Protein AF-A0A0P7BNE4-F1 (afdb_monomer_lite)

Foldseek 3Di:
DDDPDPPLRVCCVPVVVVQQVVCVPPPQKGKDFCQVWFQDPVPPPPDPDDDPPPPRGDAGIFTWGRDDPVVLVVQQVVLVPDDDQSAPDRTVPPRRNRTDTPDGDHDDDPPPPDPPDPVRVVVVVDDD

Secondary structure (DSSP, 8-state):
------HHHHHHHHHHHHHHHHHTTSTTEEEEE-TT-B--GGGSPP--SS------B--SEEEEE---HHHHHHHHHHHHTSSSS--SSS--SGGGGTS-EEEEE------------HHHHHHHH---

Radius of gyration: 20.77 Å; chains: 1; bounding box: 32×65×49 Å

Structure (mmCIF, N/CA/C/O backbone):
data_AF-A0A0P7BNE4-F1
#
_entry.id   AF-A0A0P7BNE4-F1
#
loop_
_atom_site.group_PDB
_atom_site.id
_atom_site.type_symbol
_atom_site.label_atom_id
_atom_site.label_alt_id
_atom_site.label_comp_id
_atom_site.label_asym_id
_atom_site.label_entity_id
_atom_site.label_seq_id
_atom_site.pdbx_PDB_ins_code
_atom_site.Cartn_x
_atom_site.Cartn_y
_atom_site.Cartn_z
_atom_site.occupancy
_atom_site.B_iso_or_equiv
_atom_site.auth_seq_id
_atom_site.auth_comp_id
_atom_site.auth_asym_id
_atom_site.auth_atom_id
_atom_site.pdbx_PDB_model_num
ATOM 1 N N . MET A 1 1 ? 14.366 3.552 33.152 1.00 34.12 1 MET A N 1
ATOM 2 C CA . MET A 1 1 ? 15.043 3.967 31.905 1.00 34.12 1 MET A CA 1
ATOM 3 C C . MET A 1 1 ? 13.961 4.187 30.856 1.00 34.12 1 MET A C 1
ATOM 5 O O . MET A 1 1 ? 13.397 3.209 30.394 1.00 34.12 1 MET A O 1
ATOM 9 N N . ASN A 1 2 ? 13.596 5.440 30.562 1.00 42.53 2 ASN A N 1
ATOM 10 C CA . ASN A 1 2 ? 12.604 5.762 29.529 1.00 42.53 2 ASN A CA 1
ATOM 11 C C . ASN A 1 2 ? 13.344 6.051 28.228 1.00 42.53 2 ASN A C 1
ATOM 13 O O . ASN A 1 2 ? 13.772 7.179 27.996 1.00 42.53 2 ASN A O 1
ATOM 17 N N . THR A 1 3 ? 13.536 5.030 27.400 1.00 43.75 3 THR A N 1
ATOM 18 C CA . THR A 1 3 ? 14.011 5.240 26.032 1.00 43.75 3 THR A CA 1
ATOM 19 C C . THR A 1 3 ? 12.909 5.995 25.285 1.00 43.75 3 THR A C 1
ATOM 21 O O . THR A 1 3 ? 11.780 5.495 25.250 1.00 43.75 3 THR A O 1
ATOM 24 N N . PRO A 1 4 ? 13.166 7.194 24.732 1.00 54.72 4 PRO A N 1
ATOM 25 C CA . PRO A 1 4 ? 12.167 7.884 23.932 1.00 54.72 4 PRO A CA 1
ATOM 26 C C . PRO A 1 4 ? 11.827 6.984 22.744 1.00 54.72 4 PRO A C 1
ATOM 28 O O . PRO A 1 4 ? 12.683 6.639 21.931 1.00 54.72 4 PRO A O 1
ATOM 31 N N . ARG A 1 5 ? 10.578 6.522 22.701 1.00 60.03 5 ARG A N 1
ATOM 32 C CA . ARG A 1 5 ? 10.052 5.746 21.580 1.00 60.03 5 ARG A CA 1
ATOM 33 C C . ARG A 1 5 ? 10.140 6.623 20.324 1.00 60.03 5 ARG A C 1
ATOM 35 O O . ARG A 1 5 ? 9.799 7.801 20.396 1.00 60.03 5 ARG A O 1
ATOM 42 N N . SER A 1 6 ? 10.601 6.068 19.198 1.00 76.56 6 SER A N 1
ATOM 43 C CA . SER A 1 6 ? 10.639 6.819 17.935 1.00 76.56 6 SER A CA 1
ATOM 44 C C . SER A 1 6 ? 9.225 7.274 17.548 1.00 76.56 6 SER A C 1
ATOM 46 O O . SER A 1 6 ? 8.259 6.560 17.830 1.00 76.56 6 SER A O 1
ATOM 48 N N . GLU A 1 7 ? 9.092 8.442 16.916 1.00 73.50 7 GLU A N 1
ATOM 49 C CA . GLU A 1 7 ? 7.798 8.985 16.472 1.00 73.50 7 GLU A CA 1
ATOM 50 C C . GLU A 1 7 ? 7.016 7.960 15.639 1.00 73.50 7 GLU A C 1
ATOM 52 O O . GLU A 1 7 ? 5.850 7.709 15.917 1.00 73.50 7 GLU A O 1
ATOM 57 N N . ALA A 1 8 ? 7.687 7.256 14.722 1.00 74.88 8 ALA A N 1
ATOM 58 C CA . ALA A 1 8 ? 7.082 6.187 13.929 1.00 74.88 8 ALA A CA 1
ATOM 59 C C . ALA A 1 8 ? 6.517 5.049 14.797 1.00 74.88 8 ALA A C 1
ATOM 61 O O . ALA A 1 8 ? 5.408 4.580 14.563 1.00 74.88 8 ALA A O 1
ATOM 62 N N . THR A 1 9 ? 7.240 4.623 15.838 1.00 82.25 9 THR A N 1
ATOM 63 C CA . THR A 1 9 ? 6.774 3.574 16.762 1.00 82.25 9 THR A CA 1
ATOM 64 C C . THR A 1 9 ? 5.632 4.061 17.664 1.00 82.25 9 THR A C 1
ATOM 66 O O . THR A 1 9 ? 4.820 3.259 18.130 1.00 82.25 9 THR A O 1
ATOM 69 N N . TRP A 1 10 ? 5.565 5.360 17.968 1.00 81.81 10 TRP A N 1
ATOM 70 C CA . TRP A 1 10 ? 4.435 5.939 18.697 1.00 81.81 10 TRP A CA 1
ATOM 71 C C . TRP A 1 10 ? 3.204 6.073 17.790 1.00 81.81 10 TRP A C 1
ATOM 73 O O . TRP A 1 10 ? 2.128 5.612 18.171 1.00 81.81 10 TRP A O 1
ATOM 83 N N . ASN A 1 11 ? 3.380 6.581 16.565 1.00 82.19 11 ASN A N 1
ATOM 84 C CA . ASN A 1 11 ? 2.333 6.656 15.547 1.00 82.19 11 ASN A CA 1
ATOM 85 C C . ASN A 1 11 ? 1.779 5.263 15.225 1.00 82.19 11 ASN A C 1
ATOM 87 O O . ASN A 1 11 ? 0.567 5.116 15.083 1.00 82.19 11 ASN A O 1
ATOM 91 N N . ASP A 1 12 ? 2.632 4.233 15.168 1.00 87.88 12 ASP A N 1
ATOM 92 C CA . ASP A 1 12 ? 2.200 2.839 15.000 1.00 87.88 12 ASP A CA 1
ATOM 93 C C . ASP A 1 12 ? 1.292 2.359 16.129 1.00 87.88 12 ASP A C 1
ATOM 95 O O . ASP A 1 12 ? 0.210 1.811 15.912 1.00 87.88 12 ASP A O 1
ATOM 99 N N . HIS A 1 13 ? 1.715 2.632 17.358 1.00 88.94 13 HIS A N 1
ATOM 100 C CA . HIS A 1 13 ? 1.005 2.196 18.548 1.00 88.94 13 HIS A CA 1
ATOM 101 C C . HIS A 1 13 ? -0.377 2.841 18.698 1.00 88.94 13 HIS A C 1
ATOM 103 O O . HIS A 1 13 ? -1.296 2.186 19.187 1.00 88.94 13 HIS A O 1
ATOM 109 N N . ILE A 1 14 ? -0.526 4.103 18.283 1.00 87.50 14 ILE A N 1
ATOM 110 C CA . ILE A 1 14 ? -1.782 4.852 18.404 1.00 87.50 14 ILE A CA 1
ATOM 111 C C . ILE A 1 14 ? -2.672 4.678 17.170 1.00 87.50 14 ILE A C 1
ATOM 113 O O . ILE A 1 14 ? -3.846 4.334 17.304 1.00 87.50 14 ILE A O 1
ATOM 117 N N . HIS A 1 15 ? -2.141 4.905 15.967 1.00 90.62 15 HIS A N 1
ATOM 118 C CA . HIS A 1 15 ? -2.949 4.944 14.744 1.00 90.62 15 HIS A CA 1
ATOM 119 C C . HIS A 1 15 ? -3.148 3.564 14.114 1.00 90.62 15 HIS A C 1
ATOM 121 O O . HIS A 1 15 ? -4.210 3.309 13.546 1.00 90.62 15 HIS A O 1
ATOM 127 N N . GLY A 1 16 ? -2.188 2.649 14.265 1.00 92.75 16 GLY A N 1
ATOM 128 C CA . GLY A 1 16 ? -2.237 1.323 13.652 1.00 92.75 16 GLY A CA 1
ATOM 129 C C . GLY A 1 16 ? -3.493 0.531 14.035 1.00 92.75 16 GLY A C 1
ATOM 130 O O . GLY A 1 16 ? -4.192 0.050 13.143 1.00 92.75 16 GLY A O 1
ATOM 131 N N . PRO A 1 17 ? -3.849 0.410 15.332 1.00 95.94 17 PRO A N 1
ATOM 132 C CA . PRO A 1 17 ? -5.077 -0.268 15.748 1.00 95.94 17 PRO A CA 1
ATOM 133 C C . PRO A 1 17 ? -6.354 0.374 15.194 1.00 95.94 17 PRO A C 1
ATOM 135 O O . PRO A 1 17 ? -7.250 -0.345 14.761 1.00 95.94 17 PRO A O 1
ATOM 138 N N . ALA A 1 18 ? -6.431 1.708 15.174 1.00 94.94 18 ALA A N 1
ATOM 139 C CA . ALA A 1 18 ? -7.601 2.423 14.666 1.00 94.94 18 ALA A CA 1
ATOM 140 C C . ALA A 1 18 ? -7.797 2.192 13.160 1.00 94.94 18 ALA A C 1
ATOM 142 O O . ALA A 1 18 ? -8.910 1.906 12.722 1.00 94.94 18 ALA A O 1
ATOM 143 N N . LEU A 1 19 ? -6.714 2.251 12.379 1.00 95.75 19 LEU A N 1
ATOM 144 C CA . LEU A 1 19 ? -6.756 2.003 10.938 1.00 95.75 19 LEU A CA 1
ATOM 145 C C . LEU A 1 19 ? -7.103 0.545 10.620 1.00 95.75 19 LEU A C 1
ATOM 147 O O . LEU A 1 19 ? -7.969 0.298 9.785 1.00 95.75 19 LEU A O 1
ATOM 151 N N . ARG A 1 20 ? -6.505 -0.419 11.335 1.00 95.69 20 ARG A N 1
ATOM 152 C CA . ARG A 1 20 ? -6.853 -1.844 11.198 1.00 95.69 20 ARG A CA 1
ATOM 153 C C . ARG A 1 20 ? -8.318 -2.117 11.541 1.00 95.69 20 ARG A C 1
ATOM 155 O O . ARG A 1 20 ? -8.966 -2.892 10.847 1.00 95.69 20 ARG A O 1
ATOM 162 N N . LEU A 1 21 ? -8.860 -1.460 12.568 1.00 96.94 21 LEU A N 1
ATOM 163 C CA . LEU A 1 21 ? -10.279 -1.568 12.905 1.00 96.94 21 LEU A CA 1
ATOM 164 C C . LEU A 1 21 ? -11.169 -0.979 11.801 1.00 96.94 21 LEU A C 1
ATOM 166 O O . LEU A 1 21 ? -12.158 -1.609 11.430 1.00 96.94 21 LEU A O 1
ATOM 170 N N . ALA A 1 22 ? -10.806 0.181 11.247 1.00 95.50 22 ALA A N 1
AT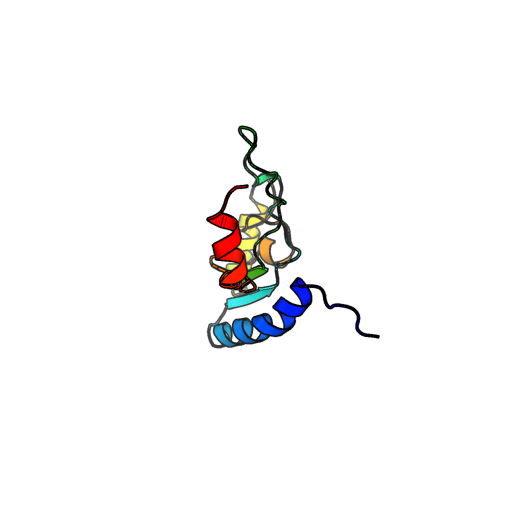OM 171 C CA . ALA A 1 22 ? -11.576 0.845 10.194 1.00 95.50 22 ALA A CA 1
ATOM 172 C C . ALA A 1 22 ? -11.725 -0.015 8.928 1.00 95.50 22 ALA A C 1
ATOM 174 O O . ALA A 1 22 ? -12.778 0.015 8.293 1.00 95.50 22 ALA A O 1
ATOM 175 N N . VAL A 1 23 ? -10.704 -0.808 8.588 1.00 96.31 23 VAL A N 1
ATOM 176 C CA . VAL A 1 23 ? -10.742 -1.712 7.424 1.00 96.31 23 VAL A CA 1
ATOM 177 C C . VAL A 1 23 ? -11.209 -3.131 7.757 1.00 96.31 23 VAL A C 1
ATOM 179 O O . VAL A 1 23 ? -11.466 -3.905 6.848 1.00 96.31 23 VAL A O 1
ATOM 182 N N . SER A 1 24 ? -11.386 -3.484 9.036 1.00 96.19 24 SER A N 1
ATOM 183 C CA . SER A 1 24 ? -11.686 -4.866 9.461 1.00 96.19 24 SER A CA 1
ATOM 184 C C . SER A 1 24 ? -12.964 -5.469 8.862 1.00 96.19 24 SER A C 1
ATOM 186 O O . SER A 1 24 ? -13.061 -6.685 8.720 1.00 96.19 24 SER A O 1
ATOM 188 N N . GLY A 1 25 ? -13.941 -4.629 8.509 1.00 94.94 25 GLY A N 1
ATOM 189 C CA . GLY A 1 25 ? -15.190 -5.039 7.862 1.00 94.94 25 GLY A CA 1
ATOM 190 C C . GLY A 1 25 ? -15.181 -4.921 6.338 1.00 94.94 25 GLY A C 1
ATOM 191 O O . GLY A 1 25 ? -16.216 -5.152 5.717 1.00 94.94 25 GLY A O 1
ATOM 192 N N . ILE A 1 26 ? -14.057 -4.526 5.737 1.00 95.50 26 ILE A N 1
ATOM 193 C CA . ILE A 1 26 ? -13.917 -4.310 4.298 1.00 95.50 26 ILE A CA 1
ATOM 194 C C . ILE A 1 26 ? -13.068 -5.457 3.742 1.00 95.50 26 ILE A C 1
ATOM 196 O O . ILE A 1 26 ? -11.854 -5.475 3.953 1.00 95.50 26 ILE A O 1
ATOM 200 N N . PRO A 1 27 ? -13.677 -6.437 3.048 1.00 93.94 27 PRO A N 1
ATOM 201 C CA . PRO A 1 27 ? -12.928 -7.537 2.460 1.00 93.94 27 PRO A CA 1
ATOM 202 C C . PRO A 1 27 ? -11.823 -7.019 1.540 1.00 93.94 27 PRO A C 1
ATOM 204 O O . PRO A 1 27 ? -12.025 -6.044 0.817 1.00 93.94 27 PRO A O 1
ATOM 207 N N . HIS A 1 28 ? -10.682 -7.710 1.538 1.00 95.50 28 HIS A N 1
ATOM 208 C CA . HIS A 1 28 ? -9.555 -7.420 0.648 1.00 95.50 28 HIS A CA 1
ATOM 209 C C . HIS A 1 28 ? -8.892 -6.053 0.863 1.00 95.50 28 HIS A C 1
ATOM 211 O O . HIS A 1 28 ? -8.207 -5.575 -0.036 1.00 95.50 28 HIS A O 1
ATOM 217 N N . VAL A 1 29 ? -9.060 -5.413 2.024 1.00 95.94 29 VAL A N 1
ATOM 218 C CA . VAL A 1 29 ? -8.358 -4.166 2.354 1.00 95.94 29 VAL A CA 1
ATOM 219 C C . VAL A 1 29 ? -7.592 -4.314 3.666 1.00 95.94 29 VAL A C 1
ATOM 221 O O . VAL A 1 29 ? -8.168 -4.629 4.705 1.00 95.94 29 VAL A O 1
ATOM 224 N N . GLY A 1 30 ? -6.288 -4.046 3.617 1.00 96.19 30 GLY A N 1
ATOM 225 C CA . GLY A 1 30 ? -5.397 -4.012 4.775 1.00 96.19 30 GLY A CA 1
ATOM 226 C C . GLY A 1 30 ? -4.915 -2.595 5.080 1.00 96.19 30 GLY A C 1
ATOM 227 O O . GLY A 1 30 ? -4.842 -1.753 4.192 1.00 96.19 30 GLY A O 1
ATOM 228 N N . ALA A 1 31 ? -4.568 -2.323 6.338 1.00 96.06 31 ALA A N 1
ATOM 229 C CA . ALA A 1 31 ? -3.883 -1.093 6.731 1.00 96.06 31 ALA A CA 1
ATOM 230 C C . ALA A 1 31 ? -2.427 -1.416 7.079 1.00 96.06 31 ALA A C 1
ATOM 232 O O . ALA A 1 31 ? -2.181 -2.143 8.045 1.00 96.06 31 ALA A O 1
ATOM 233 N N . GLU A 1 32 ? -1.486 -0.855 6.320 1.00 94.25 32 GLU A N 1
ATOM 234 C CA . GLU A 1 32 ? -0.056 -1.152 6.430 1.00 94.25 32 GLU A CA 1
ATOM 235 C C . GLU A 1 32 ? 0.733 0.072 6.895 1.00 94.25 32 GLU A C 1
ATOM 237 O O . GLU A 1 32 ? 0.530 1.184 6.397 1.00 94.25 32 GLU A O 1
ATOM 242 N N . ASN A 1 33 ? 1.648 -0.134 7.847 1.00 92.94 33 ASN A N 1
ATOM 243 C CA . ASN A 1 33 ? 2.598 0.892 8.268 1.00 92.94 33 ASN A CA 1
ATOM 244 C C . ASN A 1 33 ? 3.761 0.945 7.276 1.00 92.94 33 ASN A C 1
ATOM 246 O O . ASN A 1 33 ? 4.538 0.003 7.156 1.00 92.94 33 ASN A O 1
ATOM 250 N N . ILE A 1 34 ? 3.912 2.082 6.608 1.00 91.69 34 ILE A N 1
ATOM 251 C CA . ILE A 1 34 ? 4.910 2.294 5.555 1.00 91.69 34 ILE A CA 1
ATOM 252 C C . ILE A 1 34 ? 5.880 3.425 5.917 1.00 91.69 34 ILE A C 1
ATOM 254 O O . ILE A 1 34 ? 6.567 3.959 5.051 1.00 91.69 34 ILE A O 1
ATOM 258 N N . THR A 1 35 ? 6.001 3.767 7.205 1.00 88.12 35 THR A N 1
ATOM 259 C CA . THR A 1 35 ? 6.879 4.851 7.697 1.00 88.12 35 THR A CA 1
ATOM 260 C C . THR A 1 35 ? 8.352 4.690 7.306 1.00 88.12 35 THR A C 1
ATOM 262 O O . THR A 1 35 ? 9.081 5.680 7.239 1.00 88.12 35 THR A O 1
ATOM 265 N N . GLN A 1 36 ? 8.799 3.452 7.073 1.00 86.06 36 GLN A N 1
ATOM 266 C CA . GLN A 1 36 ? 10.164 3.114 6.645 1.00 86.06 36 GLN A CA 1
ATOM 267 C C . GLN A 1 36 ? 10.308 2.984 5.124 1.00 86.06 36 GLN A C 1
ATOM 269 O O . GLN A 1 36 ? 11.410 2.774 4.614 1.00 86.06 36 GLN A O 1
ATOM 274 N N . ALA A 1 37 ? 9.206 3.069 4.387 1.00 90.06 37 ALA A N 1
ATOM 275 C CA . ALA A 1 37 ? 9.229 2.983 2.946 1.00 90.06 37 ALA A CA 1
ATOM 276 C C . ALA A 1 37 ? 9.643 4.323 2.328 1.00 90.06 37 ALA A C 1
ATOM 278 O O . ALA A 1 37 ? 9.448 5.408 2.886 1.00 90.06 37 ALA A O 1
ATOM 279 N N . SER A 1 38 ? 10.224 4.237 1.137 1.00 90.75 38 SER A N 1
ATOM 280 C CA . SER A 1 38 ? 10.630 5.404 0.365 1.00 90.75 38 SER A CA 1
ATOM 281 C C . SER A 1 38 ? 10.177 5.295 -1.082 1.00 90.75 38 SER A C 1
ATOM 283 O O . SER A 1 38 ? 10.020 4.193 -1.613 1.00 90.75 38 SER A O 1
ATOM 285 N N . ILE A 1 39 ? 9.971 6.448 -1.713 1.00 90.38 39 ILE A N 1
ATOM 286 C CA . ILE A 1 39 ? 9.735 6.569 -3.142 1.00 90.38 39 ILE A CA 1
ATOM 287 C C . ILE A 1 39 ? 10.986 6.055 -3.856 1.00 90.38 39 ILE A C 1
ATOM 289 O O . ILE A 1 39 ? 12.095 6.557 -3.642 1.00 90.38 39 ILE A O 1
ATOM 293 N N . ALA A 1 40 ? 10.821 5.037 -4.698 1.00 90.50 40 ALA A N 1
ATOM 294 C CA . ALA A 1 40 ? 11.925 4.495 -5.468 1.00 90.50 40 ALA A CA 1
ATOM 295 C C . ALA A 1 40 ? 12.467 5.579 -6.407 1.00 90.50 40 ALA A C 1
ATOM 297 O O . ALA A 1 40 ? 11.708 6.328 -7.020 1.00 90.50 40 ALA A O 1
ATOM 298 N N . LYS A 1 41 ? 13.795 5.652 -6.548 1.00 87.56 41 LYS A N 1
ATOM 299 C CA . LYS A 1 41 ? 14.476 6.753 -7.252 1.00 87.56 41 LYS A CA 1
ATOM 300 C C . LYS A 1 41 ? 13.963 7.001 -8.672 1.00 87.56 41 LYS A C 1
ATOM 302 O O . LYS A 1 41 ? 13.946 8.145 -9.101 1.00 87.56 41 LYS A O 1
ATOM 307 N N . ALA A 1 42 ? 13.539 5.954 -9.380 1.00 89.00 42 ALA A N 1
ATOM 308 C CA . ALA A 1 42 ? 13.011 6.073 -10.739 1.00 89.00 42 ALA A CA 1
ATOM 309 C C . ALA A 1 42 ? 11.684 6.852 -10.817 1.00 89.00 42 ALA A C 1
ATOM 311 O O . ALA A 1 42 ? 11.360 7.389 -11.870 1.00 89.00 42 ALA A O 1
ATOM 312 N N . PHE A 1 43 ? 10.937 6.936 -9.712 1.00 87.12 43 PHE A N 1
ATOM 313 C CA . PHE A 1 43 ? 9.680 7.682 -9.620 1.00 87.12 43 PHE A CA 1
ATOM 314 C C . PHE A 1 43 ? 9.857 9.083 -9.025 1.00 87.12 43 PHE A C 1
ATOM 316 O O . PHE A 1 43 ? 8.887 9.830 -8.924 1.00 87.12 43 PHE A O 1
ATOM 323 N N . ILE A 1 44 ? 11.077 9.458 -8.628 1.00 84.69 44 ILE A N 1
ATOM 324 C CA . ILE A 1 44 ? 11.383 10.817 -8.184 1.00 84.69 44 ILE A CA 1
ATOM 325 C C . ILE A 1 44 ? 11.623 11.662 -9.440 1.00 84.69 44 ILE A C 1
ATOM 327 O O . ILE A 1 44 ? 12.552 11.362 -10.195 1.00 84.69 44 ILE A O 1
ATOM 331 N N . PRO A 1 45 ? 10.828 12.719 -9.689 1.00 80.12 45 PRO A N 1
ATOM 332 C CA . PRO A 1 45 ? 11.043 13.574 -10.846 1.00 80.12 45 PRO A CA 1
ATOM 333 C C . PRO A 1 45 ? 12.465 14.153 -10.836 1.00 80.12 45 PRO A C 1
ATOM 335 O O . PRO A 1 45 ? 12.917 14.623 -9.786 1.00 80.12 45 PRO A O 1
ATOM 338 N N . PRO A 1 46 ? 13.178 14.170 -11.977 1.00 73.44 46 PRO A N 1
ATOM 339 C CA . PRO A 1 46 ? 14.465 14.845 -12.064 1.00 73.44 46 PRO A CA 1
ATOM 340 C C . PRO A 1 46 ? 14.256 16.327 -11.733 1.00 73.44 46 PRO A C 1
ATOM 342 O O . PRO A 1 46 ? 13.497 17.035 -12.398 1.00 73.44 46 PRO A O 1
ATOM 345 N N . SER A 1 47 ? 14.877 16.791 -10.653 1.00 67.06 47 SER A N 1
ATOM 346 C CA . SER A 1 47 ? 14.641 18.116 -10.090 1.00 67.06 47 SER A CA 1
ATOM 347 C C . SER A 1 47 ? 15.049 19.223 -11.071 1.00 67.06 47 SER A C 1
ATOM 349 O O . SER A 1 47 ? 16.225 19.410 -11.377 1.00 67.06 47 SER A O 1
ATOM 351 N N . ARG A 1 48 ? 14.088 20.032 -11.539 1.00 52.12 48 ARG A N 1
ATOM 352 C CA . ARG A 1 48 ? 14.384 21.333 -12.168 1.00 52.12 48 ARG A CA 1
ATOM 353 C C . ARG A 1 48 ? 14.614 22.386 -11.081 1.00 52.12 48 ARG A C 1
ATOM 355 O O . ARG A 1 48 ? 13.745 23.205 -10.821 1.00 52.12 48 ARG A O 1
ATOM 362 N N . GLY A 1 49 ? 15.807 22.354 -10.483 1.00 52.00 49 GLY A N 1
ATOM 363 C CA . GLY A 1 49 ? 16.340 23.408 -9.611 1.00 52.00 49 GLY A CA 1
ATOM 364 C C . GLY A 1 49 ? 15.704 23.508 -8.219 1.00 52.00 49 GLY A C 1
ATOM 365 O O . GLY A 1 49 ? 14.513 23.290 -8.069 1.00 52.00 49 GLY A O 1
ATOM 366 N N . LYS A 1 50 ? 16.550 23.833 -7.223 1.00 51.53 50 LYS A N 1
ATOM 367 C CA . LYS A 1 50 ? 16.323 24.357 -5.849 1.00 51.53 50 LYS A CA 1
ATOM 368 C C . LYS A 1 50 ? 15.056 23.972 -5.059 1.00 51.53 50 LYS A C 1
ATOM 370 O O . LYS A 1 50 ? 14.759 24.620 -4.062 1.00 51.53 50 LYS A O 1
ATOM 375 N N . LEU A 1 51 ? 14.332 22.941 -5.462 1.00 51.00 51 LEU A N 1
ATOM 376 C CA . LEU A 1 51 ? 13.277 22.332 -4.682 1.00 51.00 51 LEU A CA 1
ATOM 377 C C . LEU A 1 51 ? 13.984 21.415 -3.697 1.00 51.00 51 LEU A C 1
ATOM 379 O O . LEU A 1 51 ? 14.805 20.591 -4.112 1.00 51.00 51 LEU A O 1
ATOM 383 N N . GLU A 1 52 ? 13.756 21.672 -2.412 1.00 53.75 52 GLU A N 1
ATOM 384 C CA . GLU A 1 52 ? 14.352 20.928 -1.311 1.00 53.75 52 GLU A CA 1
ATOM 385 C C . GLU A 1 52 ? 14.368 19.446 -1.642 1.00 53.75 52 GLU A C 1
ATOM 387 O O . GLU A 1 52 ? 13.390 18.927 -2.181 1.00 53.75 52 GLU A O 1
ATOM 392 N N . THR A 1 53 ? 15.501 18.794 -1.388 1.00 53.69 53 THR A N 1
ATOM 393 C CA . THR A 1 53 ? 15.660 17.354 -1.534 1.00 53.69 53 THR A CA 1
ATOM 394 C C . THR A 1 53 ? 14.450 16.718 -0.868 1.00 53.69 53 THR A C 1
ATOM 396 O O . THR A 1 53 ? 14.400 16.684 0.359 1.00 53.69 53 THR A O 1
ATOM 399 N N . PHE A 1 54 ? 13.446 16.294 -1.648 1.00 54.56 54 PHE A N 1
ATOM 400 C CA . PHE A 1 54 ? 12.344 15.512 -1.118 1.00 54.56 54 PHE A CA 1
ATOM 401 C C . PHE A 1 54 ? 13.047 14.288 -0.571 1.00 54.56 54 PHE A C 1
ATOM 403 O O . PHE A 1 54 ? 13.494 13.429 -1.334 1.00 54.56 54 PHE A O 1
ATOM 410 N N . GLY A 1 55 ? 13.292 14.279 0.741 1.00 56.81 55 GLY A N 1
ATOM 411 C CA . GLY A 1 55 ? 13.792 13.104 1.416 1.00 56.81 55 GLY A CA 1
ATOM 412 C C . GLY A 1 55 ? 12.764 12.073 1.035 1.00 56.81 55 GLY A C 1
ATOM 413 O O . GLY A 1 55 ? 11.602 12.273 1.366 1.00 56.81 55 GLY A O 1
ATOM 414 N N . GLY A 1 56 ? 13.146 11.082 0.230 1.00 62.84 56 GLY A N 1
ATOM 415 C CA . GLY A 1 56 ? 12.215 10.197 -0.468 1.00 62.84 56 GLY A CA 1
ATOM 416 C C . GLY A 1 56 ? 11.328 9.372 0.463 1.00 62.84 56 GLY A C 1
ATOM 417 O O . GLY A 1 56 ? 10.783 8.380 0.022 1.00 62.84 56 GLY A O 1
ATOM 418 N N . LYS A 1 57 ? 11.218 9.729 1.744 1.00 70.50 57 LYS A N 1
ATOM 419 C CA . LYS A 1 57 ? 10.250 9.265 2.716 1.00 70.50 57 LYS A CA 1
ATOM 420 C C . LYS A 1 57 ? 8.860 9.280 2.097 1.00 70.50 57 LYS A C 1
ATOM 422 O O . LYS A 1 57 ? 8.405 10.275 1.532 1.00 70.50 57 LYS A O 1
ATOM 427 N N . MET A 1 58 ? 8.200 8.149 2.235 1.00 73.00 58 MET A N 1
ATOM 428 C CA . MET A 1 58 ? 6.797 8.036 1.923 1.00 73.00 58 MET A CA 1
ATOM 429 C C . MET A 1 58 ? 5.9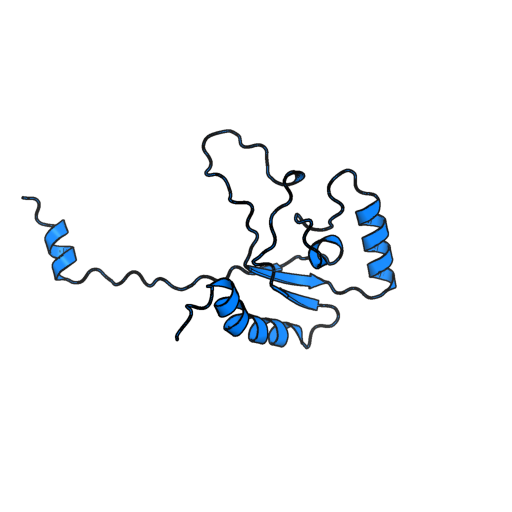39 8.493 3.112 1.00 73.00 58 MET A C 1
ATOM 431 O O . MET A 1 58 ? 6.437 8.829 4.189 1.00 73.00 58 MET A O 1
ATOM 435 N N . ILE A 1 59 ? 4.632 8.529 2.886 1.00 86.12 59 ILE A N 1
ATOM 436 C CA . ILE A 1 59 ? 3.610 8.778 3.902 1.00 86.12 59 ILE A CA 1
ATOM 437 C C . ILE A 1 59 ? 3.636 7.657 4.978 1.00 86.12 59 ILE A C 1
ATOM 439 O O . ILE A 1 59 ? 4.303 6.645 4.791 1.00 86.12 59 ILE A O 1
ATOM 443 N N . ASP A 1 60 ? 2.972 7.831 6.126 1.00 90.06 60 ASP A N 1
ATOM 444 C CA . ASP A 1 60 ? 3.113 6.926 7.278 1.00 90.06 60 ASP A CA 1
ATOM 445 C C . ASP A 1 60 ? 2.330 5.607 7.141 1.00 90.06 60 ASP A C 1
ATOM 447 O O . ASP A 1 60 ? 2.823 4.563 7.572 1.00 90.06 60 ASP A O 1
ATOM 451 N N . TYR A 1 61 ? 1.145 5.628 6.521 1.00 93.88 61 TYR A N 1
ATOM 452 C CA . TYR A 1 61 ? 0.334 4.428 6.271 1.00 93.88 61 TYR A CA 1
ATOM 453 C C . TYR A 1 61 ? -0.230 4.370 4.857 1.00 93.88 61 TYR A C 1
ATOM 455 O O . TYR A 1 61 ? -0.448 5.401 4.217 1.00 93.88 61 TYR A O 1
ATOM 463 N N . ALA A 1 62 ? -0.538 3.155 4.411 1.00 95.12 62 ALA A N 1
ATOM 464 C CA . ALA A 1 62 ? -1.274 2.883 3.187 1.00 95.12 62 ALA A CA 1
ATOM 465 C C . ALA A 1 62 ? -2.456 1.951 3.468 1.00 95.12 62 ALA A C 1
ATOM 467 O O . ALA A 1 62 ? -2.349 1.041 4.294 1.00 95.12 62 ALA A O 1
ATOM 468 N N . LEU A 1 63 ? -3.568 2.160 2.761 1.00 96.62 63 LEU A N 1
ATOM 469 C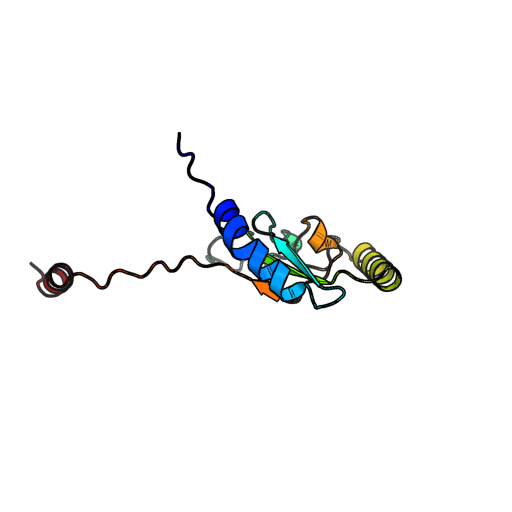 CA . LEU A 1 63 ? -4.612 1.145 2.660 1.00 96.62 63 LEU A CA 1
ATOM 470 C C . LEU A 1 63 ? -4.346 0.304 1.416 1.00 96.62 63 LEU A C 1
ATOM 472 O O . LEU A 1 63 ? -4.421 0.806 0.294 1.00 96.62 63 LEU A O 1
ATOM 476 N N . LEU A 1 64 ? -3.990 -0.954 1.637 1.00 96.50 64 LEU A N 1
ATOM 477 C CA . LEU A 1 64 ? -3.549 -1.878 0.606 1.00 96.50 64 LEU A CA 1
ATOM 478 C C . LEU A 1 64 ? -4.702 -2.753 0.145 1.00 96.50 64 LEU A C 1
ATOM 480 O O . LEU A 1 64 ? -5.446 -3.295 0.964 1.00 96.50 64 LEU A O 1
ATOM 484 N N . LEU A 1 65 ? -4.824 -2.914 -1.169 1.00 96.38 65 LEU A N 1
ATOM 485 C CA . LEU A 1 65 ? -5.649 -3.958 -1.748 1.00 96.38 65 LEU A CA 1
ATOM 486 C C . LEU A 1 65 ? -4.955 -5.306 -1.521 1.00 96.38 65 LEU A C 1
ATOM 488 O O . LEU A 1 65 ? -3.853 -5.528 -2.013 1.00 96.38 65 LEU A O 1
ATOM 492 N N . GLN A 1 66 ? -5.634 -6.204 -0.814 1.00 92.94 66 GLN A N 1
ATOM 493 C CA . GLN A 1 66 ? -5.242 -7.587 -0.555 1.00 92.94 66 GLN A CA 1
ATOM 494 C C . GLN A 1 66 ? -6.076 -8.513 -1.452 1.00 92.94 66 GLN A C 1
ATOM 496 O O . GLN A 1 66 ? -7.107 -9.045 -1.016 1.00 92.94 66 GLN A O 1
ATOM 501 N N . PRO A 1 67 ? -5.697 -8.641 -2.736 1.00 90.12 67 PRO A N 1
ATOM 502 C CA . PRO A 1 67 ? -6.509 -9.315 -3.736 1.00 90.12 67 PRO A CA 1
ATOM 503 C C . PRO A 1 67 ? -6.716 -10.796 -3.408 1.00 90.12 67 PRO A C 1
ATOM 505 O O . PRO A 1 67 ? -5.912 -11.430 -2.723 1.00 90.12 67 PRO A O 1
ATOM 508 N N . ASP A 1 68 ? -7.785 -11.369 -3.959 1.00 94.81 68 ASP A N 1
ATOM 509 C CA . ASP A 1 68 ? -7.870 -12.821 -4.081 1.00 94.81 68 ASP A CA 1
ATOM 510 C C . ASP A 1 68 ? -6.741 -13.374 -4.971 1.00 94.81 68 ASP A C 1
ATOM 512 O O . ASP A 1 68 ? -5.994 -12.638 -5.622 1.00 94.81 68 ASP A O 1
ATOM 516 N N . ARG A 1 69 ? -6.608 -14.702 -5.001 1.00 96.00 69 ARG A N 1
ATOM 517 C CA . ARG A 1 69 ? -5.516 -15.372 -5.714 1.00 96.00 69 ARG A CA 1
ATOM 518 C C . ARG A 1 69 ? -5.469 -15.015 -7.201 1.00 96.00 69 ARG A C 1
ATOM 520 O O . ARG A 1 69 ? -4.382 -14.834 -7.744 1.00 96.00 69 ARG A O 1
ATOM 527 N N . ASP A 1 70 ? -6.620 -14.933 -7.855 1.00 97.00 70 ASP A N 1
ATOM 528 C CA . ASP A 1 70 ? -6.684 -14.736 -9.302 1.00 97.00 70 ASP A CA 1
ATOM 529 C C . ASP A 1 70 ? -6.293 -13.307 -9.677 1.00 97.00 70 ASP A C 1
ATOM 531 O O . ASP A 1 70 ? -5.572 -13.091 -10.656 1.00 97.00 70 ASP A O 1
ATOM 535 N N . LEU A 1 71 ? -6.741 -12.319 -8.899 1.00 95.69 71 LEU A N 1
ATOM 536 C CA . LEU A 1 71 ? -6.325 -10.935 -9.084 1.00 95.69 71 LEU A CA 1
ATOM 537 C C . LEU A 1 71 ? -4.861 -10.722 -8.669 1.00 95.69 71 LEU A C 1
ATOM 539 O O . LEU A 1 71 ? -4.156 -9.993 -9.363 1.00 95.69 71 LEU A O 1
ATOM 543 N N . ALA A 1 72 ? -4.377 -11.399 -7.623 1.00 95.88 72 ALA A N 1
ATOM 544 C CA . ALA A 1 72 ? -2.972 -11.347 -7.213 1.00 95.88 72 ALA A CA 1
ATOM 545 C C . ALA A 1 72 ? -2.029 -11.804 -8.338 1.00 95.88 72 ALA A C 1
ATOM 547 O O . ALA A 1 72 ? -1.035 -11.137 -8.609 1.00 95.88 72 ALA A O 1
ATOM 548 N N . ILE A 1 73 ? -2.371 -12.898 -9.032 1.00 97.75 73 ILE A N 1
ATOM 549 C CA . ILE A 1 73 ? -1.596 -13.399 -10.179 1.00 97.75 73 ILE A CA 1
ATOM 550 C C . ILE A 1 73 ? -1.568 -12.364 -11.302 1.00 97.75 73 ILE A C 1
ATOM 552 O O . ILE A 1 73 ? -0.499 -12.032 -11.797 1.00 97.75 73 ILE A O 1
ATOM 556 N N . ARG A 1 74 ? -2.724 -11.788 -11.658 1.00 97.62 74 ARG A N 1
ATOM 557 C CA . ARG A 1 74 ? -2.790 -10.760 -12.710 1.00 97.62 74 ARG A CA 1
ATOM 558 C C . ARG A 1 74 ? -1.983 -9.509 -12.365 1.00 97.62 74 ARG A C 1
ATOM 560 O O . ARG A 1 74 ? -1.377 -8.918 -13.254 1.00 97.62 74 ARG A O 1
ATOM 567 N N . ILE A 1 75 ? -1.984 -9.096 -11.096 1.00 96.62 75 ILE A N 1
ATOM 568 C CA . ILE A 1 75 ? -1.168 -7.970 -10.632 1.00 96.62 75 ILE A CA 1
ATOM 569 C C . ILE A 1 75 ? 0.317 -8.322 -10.721 1.00 96.62 75 ILE A C 1
ATOM 571 O O . ILE A 1 75 ? 1.084 -7.509 -11.227 1.00 96.62 75 ILE A O 1
ATOM 575 N N . ALA A 1 76 ? 0.719 -9.515 -10.280 1.00 96.25 76 ALA A N 1
ATOM 576 C CA . ALA A 1 76 ? 2.103 -9.967 -10.375 1.00 96.25 76 ALA A CA 1
ATOM 577 C C . ALA A 1 76 ? 2.584 -10.013 -11.831 1.00 96.25 76 ALA A C 1
ATOM 579 O O . ALA A 1 76 ? 3.584 -9.375 -12.142 1.00 96.25 76 ALA A O 1
ATOM 580 N N . ASP A 1 77 ? 1.822 -10.645 -12.730 1.00 97.69 77 ASP A N 1
ATOM 581 C CA . ASP A 1 77 ? 2.140 -10.715 -14.162 1.00 97.69 77 ASP A CA 1
ATOM 582 C C . ASP A 1 77 ? 2.304 -9.316 -14.777 1.00 97.69 77 ASP A C 1
ATOM 584 O O . ASP A 1 77 ? 3.229 -9.071 -15.554 1.00 97.69 77 ASP A O 1
ATOM 588 N N . PHE A 1 78 ? 1.422 -8.377 -14.412 1.00 96.12 78 PHE A N 1
ATOM 589 C CA . PHE A 1 78 ? 1.527 -6.985 -14.844 1.00 96.12 78 PHE A CA 1
ATOM 590 C C . PHE A 1 78 ? 2.803 -6.322 -14.312 1.00 96.12 78 PHE A C 1
ATOM 592 O O . PHE A 1 78 ? 3.570 -5.776 -15.100 1.00 96.12 78 PHE A O 1
ATOM 599 N N . VAL A 1 79 ? 3.038 -6.376 -12.996 1.00 96.12 79 VAL A N 1
ATOM 600 C CA . VAL A 1 79 ? 4.178 -5.721 -12.330 1.00 96.12 79 VAL A CA 1
ATOM 601 C C . VAL A 1 79 ? 5.514 -6.294 -12.806 1.00 96.12 79 VAL A C 1
ATOM 603 O O . VAL A 1 79 ? 6.458 -5.536 -13.031 1.00 96.12 79 VAL A O 1
ATOM 606 N N . ASP A 1 80 ? 5.598 -7.609 -12.997 1.00 95.88 80 ASP A N 1
ATOM 607 C CA . ASP A 1 80 ? 6.801 -8.285 -13.488 1.00 95.88 80 ASP A CA 1
ATOM 608 C C . ASP A 1 80 ? 7.114 -7.955 -14.954 1.00 95.88 80 ASP A C 1
ATOM 610 O O . ASP A 1 80 ? 8.275 -8.046 -15.364 1.00 95.88 80 ASP A O 1
ATOM 614 N N . GLY A 1 81 ? 6.106 -7.539 -15.727 1.00 95.25 81 GLY A N 1
ATOM 615 C CA . GLY A 1 81 ? 6.249 -7.082 -17.108 1.00 95.25 81 GLY A CA 1
ATOM 616 C C . GLY A 1 81 ? 6.649 -5.611 -17.271 1.00 95.25 81 GLY A C 1
ATOM 617 O O . GLY A 1 81 ? 6.875 -5.180 -18.401 1.00 95.25 81 GLY A O 1
ATOM 618 N N . VAL A 1 82 ? 6.724 -4.822 -16.190 1.00 90.94 82 VAL A N 1
ATOM 619 C CA . VAL A 1 82 ? 7.082 -3.395 -16.264 1.00 90.94 82 VAL A CA 1
ATOM 620 C C . VAL A 1 82 ? 8.596 -3.210 -16.385 1.00 90.94 82 VAL A C 1
ATOM 622 O O . VAL A 1 82 ? 9.373 -3.697 -15.562 1.00 90.94 82 VAL A O 1
ATOM 625 N N . ASP A 1 83 ? 9.015 -2.406 -17.364 1.00 90.75 83 ASP A N 1
ATOM 626 C CA . ASP A 1 83 ? 10.387 -1.909 -17.457 1.00 90.75 83 ASP A CA 1
ATOM 627 C C . ASP A 1 83 ? 10.655 -0.869 -16.356 1.00 90.75 83 ASP A C 1
ATOM 629 O O . ASP A 1 83 ? 10.086 0.225 -16.351 1.00 90.75 83 ASP A O 1
ATOM 633 N N . GLY A 1 84 ? 11.544 -1.191 -15.413 1.00 89.62 84 GLY A N 1
ATOM 634 C CA . GLY A 1 84 ? 11.899 -0.314 -14.292 1.00 89.62 84 GLY A CA 1
ATOM 635 C C . GLY A 1 84 ? 11.715 -0.989 -12.930 1.00 89.62 84 GLY A C 1
ATOM 636 O O . GLY A 1 84 ? 11.870 -2.208 -12.825 1.00 89.62 84 GLY A O 1
ATOM 637 N N . PRO A 1 85 ? 11.452 -0.227 -11.847 1.00 92.19 85 PRO A N 1
ATOM 638 C CA . PRO A 1 85 ? 11.142 -0.829 -10.558 1.00 92.19 85 PRO A CA 1
ATOM 639 C C . PRO A 1 85 ? 9.868 -1.668 -10.662 1.00 92.19 85 PRO A C 1
ATOM 641 O O . PRO A 1 85 ? 8.810 -1.144 -11.001 1.00 92.19 85 PRO A O 1
ATOM 644 N N . ARG A 1 86 ? 9.975 -2.954 -10.317 1.00 94.69 86 ARG A N 1
ATOM 645 C CA . ARG A 1 86 ? 8.847 -3.891 -10.243 1.00 94.69 86 ARG A CA 1
ATOM 646 C C . ARG A 1 86 ? 7.997 -3.592 -9.020 1.00 94.69 86 ARG A C 1
ATOM 648 O O . ARG A 1 86 ? 8.140 -4.215 -7.968 1.00 94.69 86 ARG A O 1
ATOM 655 N N . SER A 1 87 ? 7.187 -2.557 -9.144 1.00 94.44 87 SER A N 1
ATOM 656 C CA . SER A 1 87 ? 6.242 -2.162 -8.123 1.00 94.44 87 SER A CA 1
ATOM 657 C C . SER A 1 87 ? 4.999 -1.573 -8.758 1.00 94.44 87 SER A C 1
ATOM 659 O O . SER A 1 87 ? 5.086 -0.766 -9.683 1.00 94.44 87 SER A O 1
ATOM 661 N N . PHE A 1 88 ? 3.842 -1.967 -8.236 1.00 94.25 88 PHE A N 1
ATOM 662 C CA . PHE A 1 88 ? 2.568 -1.350 -8.569 1.00 94.25 88 PHE A CA 1
ATOM 663 C C . PHE A 1 88 ? 2.504 0.100 -8.070 1.00 94.25 88 PHE A C 1
ATOM 665 O O . PHE A 1 88 ? 1.890 0.960 -8.699 1.00 94.25 88 PHE A O 1
ATOM 672 N N . ASN A 1 89 ? 3.153 0.374 -6.936 1.00 93.81 89 ASN A N 1
ATOM 673 C CA . ASN A 1 89 ? 3.201 1.689 -6.312 1.00 93.81 89 ASN A CA 1
ATOM 674 C C . ASN A 1 89 ? 4.568 2.355 -6.553 1.00 93.81 89 ASN A C 1
ATOM 676 O O . ASN A 1 89 ? 5.506 1.763 -7.079 1.00 93.81 89 ASN A O 1
ATOM 680 N N . GLN A 1 90 ? 4.750 3.598 -6.109 1.00 91.62 90 GLN A N 1
ATOM 681 C CA . GLN A 1 90 ? 6.013 4.318 -6.312 1.00 91.62 90 GLN A CA 1
ATOM 682 C C . GLN A 1 90 ? 7.134 3.891 -5.339 1.00 91.62 90 GLN A C 1
ATOM 684 O O . GLN A 1 90 ? 8.078 4.648 -5.130 1.00 91.62 90 GLN A O 1
ATOM 689 N N . SER A 1 91 ? 7.071 2.705 -4.727 1.00 92.69 91 SER A N 1
ATOM 690 C CA . SER A 1 91 ? 8.035 2.224 -3.725 1.00 92.69 91 SER A CA 1
ATOM 691 C C . SER A 1 91 ? 8.399 0.761 -3.951 1.00 92.69 91 SER A C 1
ATOM 693 O O . SER A 1 91 ? 7.528 -0.046 -4.238 1.00 92.69 91 SER A O 1
ATOM 695 N N . THR A 1 92 ? 9.665 0.388 -3.760 1.00 93.12 92 THR A N 1
ATOM 696 C CA . THR A 1 92 ? 10.114 -1.020 -3.792 1.00 93.12 92 THR A CA 1
ATOM 697 C C . THR A 1 92 ? 10.056 -1.692 -2.415 1.00 93.12 92 THR A C 1
ATOM 699 O O . THR A 1 92 ? 10.773 -2.656 -2.152 1.00 93.12 92 THR A O 1
ATOM 702 N N . HIS A 1 93 ? 9.284 -1.131 -1.487 1.00 90.94 93 HIS A N 1
ATOM 703 C CA . HIS A 1 93 ? 9.125 -1.666 -0.144 1.00 90.94 93 HIS A CA 1
ATOM 704 C C . HIS A 1 93 ? 8.073 -2.784 -0.140 1.00 90.94 93 HIS A C 1
ATOM 706 O O . HIS A 1 93 ? 6.932 -2.542 -0.514 1.00 90.94 93 HIS A O 1
ATOM 712 N N . GLY A 1 94 ? 8.477 -3.982 0.301 1.00 90.25 94 GLY A N 1
ATOM 713 C CA . GLY A 1 94 ? 7.745 -5.261 0.272 1.00 90.25 94 GLY A CA 1
ATOM 714 C C . GLY A 1 94 ? 6.281 -5.227 -0.195 1.00 90.25 94 GLY A C 1
ATOM 715 O O . GLY A 1 94 ? 6.053 -5.420 -1.391 1.00 90.25 94 GLY A O 1
ATOM 716 N N . PRO A 1 95 ? 5.300 -4.999 0.704 1.00 90.31 95 PRO A N 1
ATOM 717 C CA . PRO A 1 95 ? 3.870 -5.064 0.367 1.00 90.31 95 PRO A CA 1
ATOM 718 C C . PRO A 1 95 ? 3.475 -4.164 -0.808 1.00 90.31 95 PRO A C 1
ATOM 720 O O . PRO A 1 95 ? 2.691 -4.543 -1.671 1.00 90.31 95 PRO A O 1
ATOM 723 N N . LEU A 1 96 ? 4.103 -2.996 -0.924 1.00 93.81 96 LEU A N 1
ATOM 724 C CA . LEU A 1 96 ? 3.780 -2.010 -1.950 1.00 93.81 96 LEU A CA 1
ATOM 725 C C . LEU A 1 96 ? 4.229 -2.412 -3.350 1.00 93.81 96 LEU A C 1
ATOM 727 O O . LEU A 1 96 ? 3.832 -1.753 -4.307 1.00 93.81 96 LEU A O 1
ATOM 731 N N . CYS A 1 97 ? 5.036 -3.459 -3.496 1.00 94.88 97 CYS A N 1
ATOM 732 C CA . CYS A 1 97 ? 5.385 -3.953 -4.818 1.00 94.88 97 CYS A CA 1
ATOM 733 C C . CYS A 1 97 ? 4.177 -4.568 -5.533 1.00 94.88 97 CYS A C 1
ATOM 735 O O . CYS A 1 97 ? 4.008 -4.347 -6.728 1.00 94.88 97 CYS A O 1
ATOM 737 N N . TYR A 1 98 ? 3.327 -5.301 -4.812 1.00 95.69 98 TYR A N 1
ATOM 738 C CA . TYR A 1 98 ? 2.267 -6.117 -5.417 1.00 95.69 98 TYR A CA 1
ATOM 739 C C . TYR A 1 98 ? 0.879 -5.886 -4.817 1.00 95.69 98 TYR A C 1
ATOM 741 O O . TYR A 1 98 ? -0.094 -6.411 -5.347 1.00 95.69 98 TYR A O 1
ATOM 749 N N . GLU A 1 99 ? 0.765 -5.094 -3.752 1.00 95.94 99 GLU A N 1
ATOM 750 C CA . GLU A 1 99 ? -0.513 -4.693 -3.166 1.00 95.94 99 GLU A CA 1
ATOM 751 C C . GLU A 1 99 ? -0.804 -3.230 -3.542 1.00 95.94 99 GLU A C 1
ATOM 753 O O . GLU A 1 99 ? -0.188 -2.308 -2.992 1.00 95.94 99 GLU A O 1
ATOM 758 N N . PRO A 1 100 ? -1.701 -2.973 -4.513 1.00 95.81 100 PRO A N 1
ATOM 759 C CA . PRO A 1 100 ? -2.060 -1.620 -4.924 1.00 95.81 100 PRO A CA 1
ATOM 760 C C . PRO A 1 100 ? -2.550 -0.757 -3.758 1.00 95.81 100 PRO A C 1
ATOM 762 O O . PRO A 1 100 ? -3.365 -1.215 -2.955 1.00 95.81 100 PRO A O 1
ATOM 765 N N . THR A 1 101 ? -2.135 0.512 -3.705 1.00 94.50 101 THR A N 1
ATOM 766 C CA . THR A 1 101 ? -2.737 1.505 -2.801 1.00 94.50 101 THR A CA 1
ATOM 767 C C . THR A 1 101 ? -3.372 2.662 -3.558 1.00 94.50 101 THR A C 1
ATOM 769 O O . THR A 1 101 ? -2.796 3.214 -4.493 1.00 94.50 101 THR A O 1
ATOM 772 N N . GLY A 1 102 ? -4.571 3.051 -3.123 1.00 87.81 102 GLY A N 1
ATOM 773 C CA . GLY A 1 102 ? -5.228 4.297 -3.532 1.00 87.81 102 GLY A CA 1
ATOM 774 C C . GLY A 1 102 ? -5.303 5.338 -2.413 1.00 87.81 102 GLY A C 1
ATOM 775 O O . GLY A 1 102 ? -5.675 6.482 -2.669 1.00 87.81 102 GLY A O 1
ATOM 776 N N . VAL A 1 103 ? -4.971 4.958 -1.174 1.00 93.50 103 VAL A N 1
ATOM 777 C CA . VAL A 1 103 ? -5.106 5.814 0.010 1.00 93.50 103 VAL A CA 1
ATOM 778 C C . VAL A 1 103 ? -3.814 5.770 0.811 1.00 93.50 103 VAL A C 1
ATOM 780 O O . VAL A 1 103 ? -3.419 4.728 1.333 1.00 93.50 103 VAL A O 1
ATOM 783 N N . LEU A 1 104 ? -3.184 6.934 0.937 1.00 92.62 104 LEU A N 1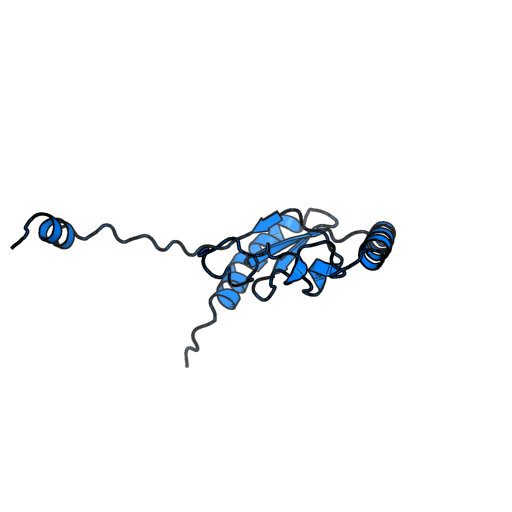
ATOM 784 C CA . LEU A 1 104 ? -2.000 7.163 1.755 1.00 92.62 104 LEU A CA 1
ATOM 785 C C . LEU A 1 104 ? -2.375 8.114 2.896 1.00 92.62 104 LEU A C 1
ATOM 787 O O . LEU A 1 104 ? -3.046 9.120 2.664 1.00 92.62 104 LEU A O 1
ATOM 791 N N . ILE A 1 105 ? -1.962 7.799 4.121 1.00 92.31 105 ILE A N 1
ATOM 792 C CA . ILE A 1 105 ? -2.369 8.523 5.332 1.00 92.31 105 ILE A CA 1
ATOM 793 C C . ILE A 1 105 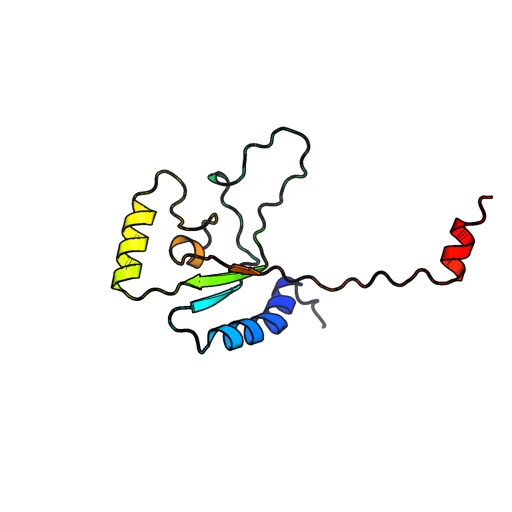? -1.144 9.071 6.051 1.00 92.31 105 ILE A C 1
ATOM 795 O O . ILE A 1 105 ? -0.327 8.317 6.583 1.00 92.31 105 ILE A O 1
ATOM 799 N N . GLU A 1 106 ? -1.026 10.396 6.070 1.00 90.62 106 GLU A N 1
ATOM 800 C CA . GLU A 1 106 ? -0.000 11.082 6.847 1.00 90.62 106 GLU A CA 1
ATOM 801 C C . GLU A 1 106 ? -0.528 11.378 8.249 1.00 90.62 106 GLU A C 1
ATOM 803 O O . GLU A 1 106 ? -1.598 11.964 8.426 1.00 90.62 106 GLU A O 1
ATOM 808 N N . THR A 1 107 ? 0.240 10.977 9.254 1.00 85.19 107 THR A N 1
ATOM 809 C CA . THR A 1 107 ? -0.028 11.277 10.655 1.00 85.19 107 THR A CA 1
ATOM 810 C C . THR A 1 107 ? 0.746 12.531 11.037 1.00 85.19 107 THR A C 1
ATOM 812 O O . THR A 1 107 ? 1.972 12.577 10.979 1.00 85.19 107 THR A O 1
ATOM 815 N N . LYS A 1 108 ? 0.024 13.591 11.403 1.00 81.31 108 LYS A N 1
ATOM 816 C CA . LYS A 1 108 ? 0.622 14.831 11.903 1.00 81.31 108 LYS A CA 1
ATOM 817 C C . LYS A 1 108 ? 0.394 14.920 13.397 1.00 81.31 108 LYS A C 1
ATOM 819 O O . LYS A 1 108 ? -0.739 14.810 13.865 1.00 81.31 108 LYS A O 1
ATOM 824 N N . VAL A 1 109 ? 1.457 15.202 14.135 1.00 71.25 109 VAL A N 1
ATOM 825 C CA . VAL A 1 109 ? 1.316 15.660 15.513 1.00 71.25 109 VAL A CA 1
ATOM 826 C C . VAL A 1 109 ? 0.848 17.114 15.457 1.00 71.25 109 VAL A C 1
ATOM 828 O O . VAL A 1 109 ? 1.485 17.944 14.806 1.00 71.25 109 VAL A O 1
ATOM 831 N N . ASP A 1 110 ? -0.277 17.429 16.100 1.00 65.06 110 ASP A N 1
ATOM 832 C CA . ASP A 1 110 ? -0.747 18.810 16.227 1.00 65.06 110 ASP A CA 1
ATOM 833 C C . ASP A 1 110 ? 0.244 19.586 17.102 1.00 65.06 110 ASP A C 1
ATOM 835 O O . ASP A 1 110 ? 0.167 19.592 18.334 1.00 65.06 110 ASP A O 1
ATOM 839 N N . VAL A 1 111 ? 1.214 20.240 16.463 1.00 58.91 111 VAL A N 1
ATOM 840 C CA . VAL A 1 111 ? 2.011 21.275 17.109 1.00 58.91 111 VAL A CA 1
ATOM 841 C C . VAL A 1 111 ? 1.111 22.496 17.180 1.00 58.91 111 VAL A C 1
ATOM 843 O O . VAL A 1 111 ? 1.234 23.417 16.369 1.00 58.91 111 VAL A O 1
ATOM 846 N N . ARG A 1 112 ? 0.181 22.516 18.144 1.00 54.25 112 ARG A N 1
ATOM 847 C CA . ARG A 1 112 ? -0.514 23.755 18.487 1.00 54.25 112 ARG A CA 1
ATOM 848 C C . ARG A 1 112 ? 0.569 24.780 18.761 1.00 54.25 112 ARG A C 1
ATOM 850 O O . ARG A 1 112 ? 1.250 24.715 19.788 1.00 54.25 112 ARG A O 1
ATOM 857 N N . ARG A 1 113 ? 0.752 25.720 17.834 1.00 53.03 113 ARG A N 1
ATOM 858 C CA . ARG A 1 113 ? 1.493 26.943 18.110 1.00 53.03 113 ARG A CA 1
ATOM 859 C C . ARG A 1 113 ? 0.815 27.508 19.345 1.00 53.03 113 ARG A C 1
ATOM 861 O O . ARG A 1 113 ? -0.370 27.839 19.282 1.00 53.03 113 ARG A O 1
ATOM 868 N N . ARG A 1 114 ? 1.516 27.531 20.484 1.00 48.84 114 ARG A N 1
ATOM 869 C CA . ARG A 1 114 ? 1.027 28.288 21.636 1.00 48.84 114 ARG A CA 1
ATOM 870 C C . ARG A 1 114 ? 0.662 29.667 21.083 1.00 48.84 114 ARG A C 1
ATOM 872 O O . ARG A 1 114 ? 1.504 30.238 20.383 1.00 48.84 114 ARG A O 1
ATOM 879 N N . PRO A 1 115 ? -0.557 30.186 21.309 1.00 54.19 115 PRO A N 1
ATOM 880 C CA . PRO A 1 115 ? -0.773 31.598 21.052 1.00 54.19 115 PRO A CA 1
ATOM 881 C C . PRO A 1 115 ? 0.322 32.325 21.829 1.00 54.19 115 PRO A C 1
ATOM 883 O O . PRO A 1 115 ? 0.559 31.983 22.993 1.00 54.19 115 PRO A O 1
ATOM 886 N N . LEU A 1 116 ? 1.051 33.221 21.153 1.00 59.22 116 LEU A N 1
ATOM 887 C CA . LEU A 1 116 ? 2.066 34.052 21.797 1.00 59.22 116 LEU A CA 1
ATOM 888 C C . LEU A 1 116 ? 1.459 34.559 23.099 1.00 59.22 116 LEU A C 1
ATOM 890 O O . LEU A 1 116 ? 0.331 35.068 23.104 1.00 59.22 116 LEU A O 1
ATOM 894 N N . SER A 1 117 ? 2.162 34.362 24.209 1.00 69.81 117 SER A N 1
ATOM 895 C CA . SER A 1 117 ? 1.712 34.963 25.456 1.00 69.81 117 SER A CA 1
ATOM 896 C C . SER A 1 117 ? 1.583 36.474 25.232 1.00 69.81 117 SER A C 1
ATOM 898 O O . SER A 1 117 ? 2.296 37.059 24.414 1.00 69.81 117 SER A O 1
ATOM 900 N N . HIS A 1 118 ? 0.653 37.131 25.925 1.00 64.38 118 HIS A N 1
ATOM 901 C CA . HIS A 1 118 ? 0.406 38.565 25.725 1.00 64.38 118 HIS A CA 1
ATOM 902 C C . HIS A 1 118 ? 1.697 39.405 25.872 1.00 64.38 118 HIS A C 1
ATOM 904 O O . HIS A 1 118 ? 1.864 40.427 25.213 1.00 64.38 118 HIS A O 1
ATOM 910 N N . SER A 1 119 ? 2.660 38.923 26.666 1.00 64.19 119 SER A N 1
ATOM 911 C CA . SER A 1 119 ? 3.981 39.531 26.846 1.00 64.19 119 SER A CA 1
ATOM 912 C C . SER A 1 119 ? 4.929 39.368 25.649 1.00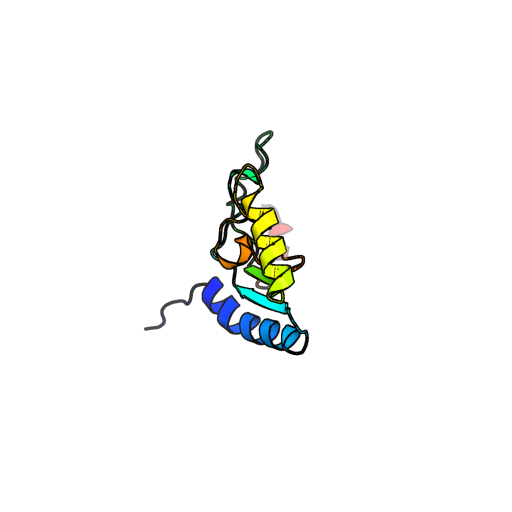 64.19 119 SER A C 1
ATOM 914 O O . SER A 1 119 ? 5.817 40.199 25.466 1.00 64.19 119 SER A O 1
ATOM 916 N N . GLU A 1 120 ? 4.768 38.333 24.825 1.00 64.12 120 GLU A N 1
ATOM 917 C CA . GLU A 1 120 ? 5.541 38.139 23.591 1.00 64.12 120 GLU A CA 1
ATOM 918 C C . GLU A 1 120 ? 4.970 38.981 22.446 1.00 64.12 120 GLU A C 1
ATOM 920 O O . GLU A 1 120 ? 5.734 39.561 21.679 1.00 64.12 120 GLU A O 1
ATOM 925 N N . TYR A 1 121 ? 3.643 39.141 22.389 1.00 63.00 121 TYR A N 1
ATOM 926 C CA . TYR A 1 121 ? 2.984 40.015 21.410 1.00 63.00 121 TYR A CA 1
ATOM 927 C C . TYR A 1 121 ? 3.385 41.489 21.596 1.00 63.00 121 TYR A C 1
ATOM 929 O O . TYR A 1 121 ? 3.653 42.192 20.624 1.00 63.00 121 TYR A O 1
ATOM 937 N N . LEU A 1 122 ? 3.498 41.943 22.851 1.00 60.66 122 LEU A N 1
ATOM 938 C CA . LEU A 1 122 ? 3.918 43.311 23.172 1.00 60.66 122 LEU A CA 1
ATOM 939 C C . LEU A 1 122 ? 5.380 43.595 22.792 1.00 60.66 122 LEU A C 1
ATOM 941 O O . LEU A 1 122 ? 5.671 44.699 22.345 1.00 60.66 122 LEU A O 1
ATOM 945 N N . ARG A 1 123 ? 6.285 42.605 22.869 1.00 62.00 123 ARG A N 1
ATOM 946 C CA . ARG A 1 123 ? 7.684 42.779 22.421 1.00 62.00 123 ARG A CA 1
ATOM 947 C C . ARG A 1 123 ? 7.816 42.973 20.914 1.00 62.00 123 ARG A C 1
ATOM 949 O O . ARG A 1 123 ? 8.758 43.619 20.477 1.00 62.00 123 ARG A O 1
ATOM 956 N N . CYS A 1 124 ? 6.896 42.429 20.120 1.00 57.66 124 CYS A N 1
ATOM 957 C CA . CYS A 1 124 ? 6.897 42.620 18.669 1.00 57.66 124 CYS A CA 1
ATOM 958 C C . CYS A 1 124 ? 6.367 43.998 18.239 1.00 57.66 124 CYS A C 1
ATOM 960 O O . CYS A 1 124 ? 6.635 44.418 17.117 1.00 57.66 124 CYS A O 1
ATOM 962 N N . LEU A 1 125 ? 5.619 44.694 19.103 1.00 56.28 125 LEU A N 1
ATOM 963 C CA . LEU A 1 125 ? 5.007 45.995 18.802 1.00 56.28 125 LEU A CA 1
ATOM 964 C C . LEU A 1 125 ? 5.817 47.194 19.312 1.00 56.28 125 LEU A C 1
ATOM 966 O O . LEU A 1 125 ? 5.485 48.331 18.985 1.00 56.28 125 LEU A O 1
ATOM 970 N N . THR A 1 126 ? 6.886 46.956 20.070 1.00 53.09 126 THR A N 1
ATOM 971 C CA . THR A 1 126 ? 7.825 47.996 20.501 1.00 53.09 126 THR A CA 1
ATOM 972 C C . THR A 1 126 ? 9.215 47.684 19.943 1.00 53.09 126 THR A C 1
ATOM 974 O O . THR A 1 126 ? 9.953 46.911 20.560 1.00 53.09 126 THR A O 1
ATOM 977 N N . PRO A 1 127 ? 9.592 48.233 18.776 1.00 46.66 127 PRO A N 1
ATOM 978 C CA . PRO A 1 127 ? 10.992 48.270 18.382 1.00 46.66 127 PRO A CA 1
ATOM 979 C C . PRO A 1 127 ? 11.744 49.197 19.349 1.00 46.66 127 PRO A C 1
ATOM 981 O O . PRO A 1 127 ? 11.218 50.250 19.712 1.00 46.66 127 PRO A O 1
ATOM 984 N N . ASN A 1 128 ? 12.942 48.785 19.777 1.00 53.28 128 ASN A N 1
ATOM 985 C CA . ASN A 1 128 ? 13.909 49.694 20.406 1.00 53.28 128 ASN A CA 1
ATOM 986 C C . ASN A 1 128 ? 14.325 50.795 19.428 1.00 53.28 128 ASN A C 1
ATOM 988 O O . ASN A 1 128 ? 14.463 50.471 18.225 1.00 53.28 128 ASN A O 1
#

Sequence (128 aa):
MNTPRSEATWNDHIHGPALRLAVSGIPHVGAENITQASIAKAFIPPSRGKLETFGGKMIDYALLLQPDRDLAIRIADFVDGVDGPRSFNQSTHGPLCYEPTGVLIETKVDVRRRPLSHSEYLRCLTPN

Organism: NCBI:txid78410

pLDDT: mean 81.68, std 16.92, range [34.12, 97.75]

InterPro domains:
  IPR046797 PD-(D/E)XK nuclease-like [PF20516] (5-110)